Protein AF-A0A644ZHK0-F1 (afdb_monomer_lite)

pLDDT: mean 75.77, std 11.21, range [47.53, 90.56]

Radius of gyration: 20.52 Å; chains: 1; bounding box: 45×27×50 Å

Foldseek 3Di:
DVVVVVVVVVVVVVVVVCPVVVVVLVVVCVVVDDPVSVVVVVVVVVVVVPDDPVNVVVVVVVVVVVCQQQDADPVPRHRPVVVVVVVVVVVVD

Sequence (93 aa):
MSRFLSDKRDSISEVLQNADLNMLYDRISVVVGKPPMERMNRMLKEQFLAIPASMGFSYGLSCALLDSLVYEDSKTGKQVFQLLMDDCSEKLK

Secondary structure (DSSP, 8-state):
-HHHHHHHHHHHHHHTT-HHHHHHHHHHHHHH-HHHHHHHHHHHHHHHHHS-HHHHHHHHHHHHHHHHHH-EETTTTEEHHHHHHHHHHHHT-

Structure (mmCIF, N/CA/C/O backbone):
data_AF-A0A644ZHK0-F1
#
_entry.id   AF-A0A644ZHK0-F1
#
loop_
_atom_site.group_PDB
_atom_site.id
_atom_site.type_symbol
_atom_site.label_atom_id
_atom_site.label_alt_id
_atom_site.label_comp_id
_atom_site.label_asym_id
_atom_site.label_entity_id
_atom_site.label_seq_id
_atom_site.pdbx_PDB_ins_code
_atom_site.Cartn_x
_atom_site.Cartn_y
_atom_site.Cartn_z
_atom_site.occupancy
_atom_site.B_iso_or_equiv
_atom_site.auth_seq_id
_atom_site.auth_comp_id
_atom_site.auth_asym_id
_atom_site.auth_atom_id
_atom_site.pdbx_PDB_model_num
ATOM 1 N N . MET A 1 1 ? 2.715 -4.539 24.055 1.00 47.53 1 MET A N 1
ATOM 2 C CA . MET A 1 1 ? 3.168 -3.587 23.017 1.00 47.53 1 MET A CA 1
ATOM 3 C C . MET A 1 1 ? 4.083 -4.239 21.981 1.00 47.53 1 MET A C 1
ATOM 5 O O . MET A 1 1 ? 3.766 -4.175 20.806 1.00 47.53 1 MET A O 1
ATOM 9 N N . SER A 1 2 ? 5.162 -4.925 22.383 1.00 57.50 2 SER A N 1
ATOM 10 C CA . SER A 1 2 ? 6.119 -5.562 21.453 1.00 57.50 2 SER A CA 1
ATOM 11 C C . SER A 1 2 ? 5.517 -6.662 20.568 1.00 57.50 2 SER A C 1
ATOM 13 O O . SER A 1 2 ? 5.831 -6.731 19.386 1.00 57.50 2 SER A O 1
ATOM 15 N N . ARG A 1 3 ? 4.616 -7.487 21.117 1.00 57.75 3 ARG A N 1
ATOM 16 C CA . ARG A 1 3 ? 3.983 -8.599 20.387 1.00 57.75 3 ARG A CA 1
ATOM 17 C C . ARG A 1 3 ? 3.054 -8.121 19.265 1.00 57.75 3 ARG A C 1
ATOM 19 O O . ARG A 1 3 ? 3.200 -8.557 18.139 1.00 57.75 3 ARG A O 1
ATOM 26 N N . PHE A 1 4 ? 2.223 -7.116 19.542 1.00 55.81 4 PHE A N 1
ATOM 27 C CA . PHE A 1 4 ? 1.332 -6.497 18.552 1.00 55.81 4 PHE A CA 1
ATOM 28 C C . PHE A 1 4 ? 2.091 -5.847 17.383 1.00 55.81 4 PHE A C 1
ATOM 30 O O . PHE A 1 4 ? 1.669 -5.934 16.234 1.00 55.81 4 PHE A O 1
ATOM 37 N N . LEU A 1 5 ? 3.235 -5.215 17.669 1.00 56.12 5 LEU A N 1
ATOM 38 C CA . LEU A 1 5 ? 4.104 -4.646 16.636 1.00 56.12 5 LEU A CA 1
ATOM 39 C C . LEU A 1 5 ? 4.808 -5.734 15.809 1.00 56.12 5 LEU A C 1
ATOM 41 O O . LEU A 1 5 ? 4.991 -5.544 14.610 1.00 56.12 5 LEU A O 1
ATOM 45 N N . SER A 1 6 ? 5.162 -6.872 16.419 1.00 66.31 6 SER A N 1
ATOM 46 C CA . SER A 1 6 ? 5.689 -8.039 15.696 1.00 66.31 6 SER A CA 1
ATOM 47 C C . SER A 1 6 ? 4.628 -8.649 14.784 1.00 66.31 6 SER A C 1
ATOM 49 O O . SER A 1 6 ? 4.881 -8.808 13.597 1.00 66.31 6 SER A O 1
ATOM 51 N N . ASP A 1 7 ? 3.421 -8.885 15.300 1.00 64.06 7 ASP A N 1
ATOM 52 C CA . ASP A 1 7 ? 2.317 -9.481 14.539 1.00 64.06 7 ASP A CA 1
ATOM 53 C C . ASP A 1 7 ? 1.916 -8.589 13.345 1.00 64.06 7 ASP A C 1
ATOM 55 O O . ASP A 1 7 ? 1.640 -9.077 12.249 1.00 64.06 7 ASP A O 1
ATOM 59 N N . LYS A 1 8 ? 1.956 -7.256 13.510 1.00 61.00 8 LYS A N 1
ATOM 60 C CA . LYS A 1 8 ? 1.745 -6.306 12.404 1.00 61.00 8 LYS A CA 1
ATOM 61 C C . LYS A 1 8 ? 2.891 -6.287 11.396 1.00 61.00 8 LYS A C 1
ATOM 63 O O . LYS A 1 8 ? 2.623 -6.184 10.202 1.00 61.00 8 LYS A O 1
ATOM 68 N N . ARG A 1 9 ? 4.145 -6.396 11.840 1.00 59.19 9 ARG A N 1
ATOM 69 C CA . ARG A 1 9 ? 5.309 -6.505 10.945 1.00 59.19 9 ARG A CA 1
ATOM 70 C C . ARG A 1 9 ? 5.236 -7.780 10.106 1.00 59.19 9 ARG A C 1
ATOM 72 O O . ARG A 1 9 ? 5.517 -7.729 8.914 1.00 59.19 9 ARG A O 1
ATOM 79 N N . ASP A 1 10 ? 4.836 -8.890 10.712 1.00 66.00 10 ASP A N 1
ATOM 80 C CA . ASP A 1 10 ? 4.787 -10.190 10.048 1.00 66.00 10 ASP A CA 1
ATOM 81 C C . ASP A 1 10 ? 3.608 -10.250 9.053 1.00 66.00 10 ASP A C 1
ATOM 83 O O . ASP A 1 10 ? 3.790 -10.680 7.918 1.00 66.00 10 ASP A O 1
ATOM 87 N N . SER A 1 11 ? 2.461 -9.646 9.390 1.00 57.22 11 SER A N 1
ATOM 88 C CA . SER A 1 11 ? 1.340 -9.423 8.457 1.00 57.22 11 SER A CA 1
ATOM 89 C C . SER A 1 11 ? 1.704 -8.503 7.278 1.00 57.22 11 SER A C 1
ATOM 91 O O . SER A 1 11 ? 1.353 -8.789 6.135 1.00 57.22 11 SER A O 1
ATOM 93 N N . ILE A 1 12 ? 2.443 -7.413 7.518 1.00 57.38 12 ILE A N 1
ATOM 94 C CA . ILE A 1 12 ? 2.958 -6.543 6.444 1.00 57.38 12 ILE A CA 1
ATOM 95 C C . ILE A 1 12 ? 3.966 -7.306 5.572 1.00 57.38 12 ILE A C 1
ATOM 97 O O . ILE A 1 12 ? 3.981 -7.129 4.356 1.00 57.38 12 ILE A O 1
ATOM 101 N N . SER A 1 13 ? 4.778 -8.179 6.172 1.00 57.53 13 SER A N 1
ATOM 102 C CA . SER A 1 13 ? 5.703 -9.047 5.445 1.00 57.53 13 SER A CA 1
ATOM 103 C C . SER A 1 13 ? 4.980 -10.085 4.579 1.00 57.53 13 SER A C 1
ATOM 105 O O . SER A 1 13 ? 5.474 -10.379 3.497 1.00 57.53 13 SER A O 1
ATOM 107 N N . GLU A 1 14 ? 3.833 -10.619 5.005 1.00 56.56 14 GLU A N 1
ATOM 108 C CA . GLU A 1 14 ? 2.986 -11.511 4.192 1.00 56.56 14 GLU A CA 1
ATOM 109 C C . GLU A 1 14 ? 2.316 -10.776 3.025 1.00 56.56 14 GLU A C 1
ATOM 111 O O . GLU A 1 14 ? 2.307 -11.275 1.905 1.00 56.56 14 GLU A O 1
ATOM 116 N N . VAL A 1 15 ? 1.839 -9.546 3.230 1.00 53.12 15 VAL A N 1
ATOM 117 C CA . VAL A 1 15 ? 1.325 -8.704 2.131 1.00 53.12 15 VAL A CA 1
ATOM 118 C C . VAL A 1 15 ? 2.448 -8.346 1.142 1.00 53.12 15 VAL A C 1
ATOM 120 O O . VAL A 1 15 ? 2.240 -8.310 -0.071 1.00 53.12 15 VAL A O 1
ATOM 123 N N . LEU A 1 16 ? 3.678 -8.164 1.636 1.00 52.12 16 LEU A N 1
ATOM 124 C CA . LEU A 1 16 ? 4.893 -8.017 0.823 1.00 52.12 16 LEU A CA 1
ATOM 125 C C . LEU A 1 16 ? 5.349 -9.322 0.143 1.00 52.12 16 LEU A C 1
ATOM 127 O O . LEU A 1 16 ? 6.163 -9.255 -0.779 1.00 52.12 16 LEU A O 1
ATOM 131 N N . GLN A 1 17 ? 4.802 -10.483 0.522 1.00 55.53 17 GLN A N 1
ATOM 132 C CA . GLN A 1 17 ? 4.910 -11.740 -0.231 1.00 55.53 17 GLN A CA 1
ATOM 133 C C . GLN A 1 17 ? 3.848 -11.859 -1.336 1.00 55.53 17 GLN A C 1
ATOM 135 O O . GLN A 1 17 ? 3.521 -12.964 -1.746 1.00 55.53 17 GLN A O 1
ATOM 140 N N . ASN A 1 18 ? 3.289 -10.740 -1.799 1.00 55.53 18 ASN A N 1
ATOM 141 C CA . ASN A 1 18 ? 3.219 -10.232 -3.180 1.00 55.53 18 ASN A CA 1
ATOM 142 C C . ASN A 1 18 ? 3.527 -11.158 -4.391 1.00 55.53 18 ASN A C 1
ATOM 144 O O . ASN A 1 18 ? 3.980 -10.687 -5.437 1.00 55.53 18 ASN A O 1
ATOM 148 N N . ALA A 1 19 ? 3.304 -12.466 -4.292 1.00 60.25 19 ALA A N 1
ATOM 149 C CA . ALA A 1 19 ? 3.498 -13.439 -5.357 1.00 60.25 19 ALA A CA 1
ATOM 150 C C . ALA A 1 19 ? 2.577 -13.110 -6.534 1.00 60.25 19 ALA A C 1
ATOM 152 O O . ALA A 1 19 ? 2.994 -13.203 -7.685 1.00 60.25 19 ALA A O 1
ATOM 153 N N . ASP A 1 20 ? 1.377 -12.607 -6.241 1.00 68.88 20 ASP A N 1
ATOM 154 C CA . ASP A 1 20 ? 0.402 -12.213 -7.250 1.00 68.88 20 ASP A CA 1
ATOM 155 C C . ASP A 1 20 ? 0.810 -10.953 -8.010 1.00 68.88 20 ASP A C 1
ATOM 157 O O . ASP A 1 20 ? 0.688 -10.921 -9.232 1.00 68.88 20 ASP A O 1
ATOM 161 N N . LEU A 1 21 ? 1.348 -9.930 -7.340 1.00 71.44 21 LEU A N 1
ATOM 162 C CA . LEU A 1 21 ? 1.780 -8.709 -8.026 1.00 71.44 21 LEU A CA 1
ATOM 163 C C . LEU A 1 21 ? 3.073 -8.930 -8.802 1.00 71.44 21 LEU A C 1
ATOM 165 O O . LEU A 1 21 ? 3.196 -8.404 -9.902 1.00 71.44 21 LEU A O 1
ATOM 169 N N . ASN A 1 22 ? 4.005 -9.730 -8.273 1.00 77.56 22 ASN A N 1
ATOM 170 C CA . ASN A 1 22 ? 5.200 -10.130 -9.015 1.00 77.56 22 ASN A CA 1
ATOM 171 C C . ASN A 1 22 ? 4.812 -10.954 -10.249 1.00 77.56 22 ASN A C 1
ATOM 173 O O . ASN A 1 22 ? 5.273 -10.665 -11.349 1.00 77.56 22 ASN A O 1
ATOM 177 N N . MET A 1 23 ? 3.878 -11.899 -10.110 1.00 82.69 23 MET A N 1
ATOM 178 C CA . MET A 1 23 ? 3.365 -12.676 -11.238 1.00 82.69 23 MET A CA 1
ATOM 179 C C . MET A 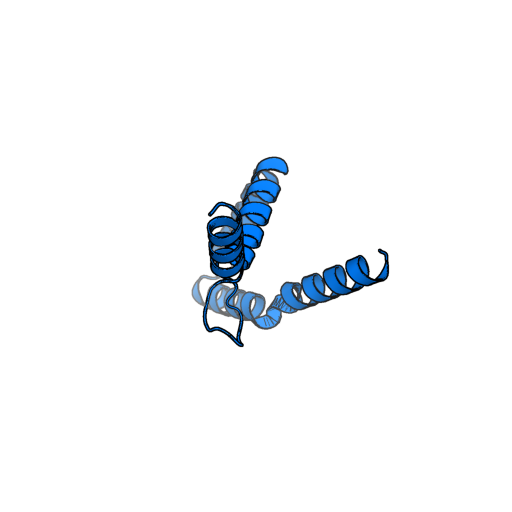1 23 ? 2.632 -11.796 -12.264 1.00 82.69 23 MET A C 1
ATOM 181 O O . MET A 1 23 ? 2.771 -11.998 -13.473 1.00 82.69 23 MET A O 1
ATOM 185 N N . LEU A 1 24 ? 1.852 -10.811 -11.812 1.00 81.19 24 LEU A N 1
ATOM 186 C CA . LEU A 1 24 ? 1.168 -9.864 -12.693 1.00 81.19 24 LEU A CA 1
ATOM 187 C C . LEU A 1 24 ? 2.174 -8.969 -13.426 1.00 81.19 24 LEU A C 1
ATOM 189 O O . LEU A 1 24 ? 2.060 -8.770 -14.634 1.00 81.19 24 LEU A O 1
ATOM 193 N N . TYR A 1 25 ? 3.174 -8.470 -12.702 1.00 81.94 25 TYR A N 1
ATOM 194 C CA . TYR A 1 25 ? 4.266 -7.671 -13.239 1.00 81.94 25 TYR A CA 1
ATOM 195 C C . TYR A 1 25 ? 5.034 -8.448 -14.311 1.00 81.94 25 TYR A C 1
ATOM 197 O O . TYR A 1 25 ? 5.255 -7.919 -15.401 1.00 81.94 25 TYR A O 1
ATOM 205 N N . ASP A 1 26 ? 5.357 -9.717 -14.057 1.00 85.00 26 ASP A N 1
ATOM 206 C CA . ASP A 1 26 ? 6.034 -10.583 -15.019 1.00 85.00 26 ASP A CA 1
ATOM 207 C C . ASP A 1 26 ? 5.187 -10.787 -16.279 1.00 85.00 26 ASP A C 1
ATOM 209 O O . ASP A 1 26 ? 5.683 -10.591 -17.391 1.00 85.00 26 ASP A O 1
ATOM 213 N N . ARG A 1 27 ? 3.887 -11.078 -16.132 1.00 87.69 27 ARG A N 1
ATOM 214 C CA . ARG A 1 27 ? 2.956 -11.210 -17.269 1.00 87.69 27 ARG A CA 1
ATOM 215 C C . ARG A 1 27 ? 2.879 -9.937 -18.107 1.00 87.69 27 ARG A C 1
ATOM 217 O O . ARG A 1 27 ? 2.937 -10.008 -19.333 1.00 87.69 27 ARG A O 1
ATOM 224 N N . ILE A 1 28 ? 2.780 -8.777 -17.463 1.00 84.06 28 ILE A N 1
ATOM 225 C CA . ILE A 1 28 ? 2.755 -7.483 -18.153 1.00 84.06 28 ILE A CA 1
ATOM 226 C C . ILE A 1 28 ? 4.103 -7.230 -18.839 1.00 84.06 28 ILE A C 1
ATOM 228 O O . ILE A 1 28 ? 4.131 -6.799 -19.991 1.00 84.06 28 ILE A O 1
ATOM 232 N N . SER A 1 29 ? 5.219 -7.564 -18.188 1.00 86.06 29 SER A N 1
ATOM 233 C CA . SER A 1 29 ? 6.559 -7.370 -18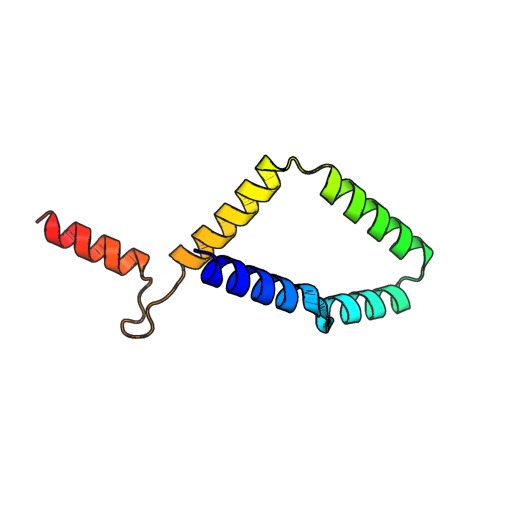.748 1.00 86.06 29 SER A CA 1
ATOM 234 C C . SER A 1 29 ? 6.792 -8.171 -20.029 1.00 86.06 29 SER A C 1
ATOM 236 O O . SER A 1 29 ? 7.437 -7.673 -20.951 1.00 86.06 29 SER A O 1
ATOM 238 N N . VAL A 1 30 ? 6.215 -9.373 -20.115 1.00 90.56 30 VAL A N 1
ATOM 239 C CA . VAL A 1 30 ? 6.282 -10.235 -21.301 1.00 90.56 30 VAL A CA 1
ATOM 240 C C . VAL A 1 30 ? 5.505 -9.627 -22.468 1.00 90.56 30 VAL A C 1
ATOM 242 O O . VAL A 1 30 ? 5.972 -9.679 -23.603 1.00 90.56 30 VAL A O 1
ATOM 245 N N . VAL A 1 31 ? 4.345 -9.022 -22.201 1.00 90.00 31 VAL A N 1
ATOM 246 C CA . VAL A 1 31 ? 3.487 -8.418 -23.235 1.00 90.00 31 VAL A CA 1
ATOM 247 C C . VAL A 1 31 ? 4.039 -7.074 -23.716 1.00 90.00 31 VAL A C 1
ATOM 249 O O . VAL A 1 31 ? 3.993 -6.770 -24.904 1.00 90.00 31 VAL A O 1
ATOM 252 N N . VAL A 1 32 ? 4.546 -6.256 -22.795 1.00 86.12 32 VAL A N 1
ATOM 253 C CA . VAL A 1 32 ? 4.905 -4.856 -23.058 1.00 86.12 32 VAL A CA 1
ATOM 254 C C . VAL A 1 32 ? 6.398 -4.692 -23.395 1.00 86.12 32 VAL A C 1
ATOM 256 O O . VAL A 1 32 ? 6.786 -3.750 -24.088 1.00 86.12 32 VAL A O 1
ATOM 259 N N . GLY A 1 33 ? 7.248 -5.620 -22.949 1.00 85.50 33 GLY A N 1
ATOM 260 C CA . GLY A 1 33 ? 8.695 -5.590 -23.155 1.00 85.50 33 GLY A CA 1
ATOM 261 C C . GLY A 1 33 ? 9.451 -4.700 -22.158 1.00 85.50 33 GLY A C 1
ATOM 262 O O . GLY A 1 33 ? 8.876 -3.913 -21.408 1.00 85.50 33 GLY A O 1
ATOM 263 N N . LYS A 1 34 ? 10.786 -4.820 -22.137 1.00 81.50 34 LYS A N 1
ATOM 264 C CA . LYS A 1 34 ? 11.654 -4.168 -21.132 1.00 81.50 34 LYS A CA 1
ATOM 265 C C . LYS A 1 34 ? 11.609 -2.628 -21.110 1.00 81.50 34 LYS A C 1
ATOM 267 O O . LYS A 1 34 ? 11.438 -2.081 -20.022 1.00 81.50 34 LYS A O 1
ATOM 272 N N . PRO A 1 35 ? 11.736 -1.900 -22.238 1.00 86.31 35 PRO A N 1
ATOM 273 C CA . PRO A 1 35 ? 11.893 -0.442 -22.183 1.00 86.31 35 PRO A CA 1
ATOM 274 C C . PRO A 1 35 ? 10.685 0.311 -21.585 1.00 86.31 35 PRO A C 1
ATOM 276 O O . PRO A 1 35 ? 10.884 1.210 -20.762 1.00 86.31 35 PRO A O 1
ATOM 279 N N . PRO A 1 36 ? 9.423 -0.036 -21.914 1.00 84.69 36 PRO A N 1
ATOM 280 C CA . PRO A 1 36 ? 8.276 0.590 -21.261 1.00 84.69 36 PRO A CA 1
ATOM 281 C C . PRO A 1 36 ? 8.135 0.192 -19.784 1.00 84.69 36 PRO A C 1
ATOM 283 O O . PRO A 1 36 ? 7.727 1.026 -18.976 1.00 84.69 36 PRO A O 1
ATOM 286 N N . MET A 1 37 ? 8.527 -1.031 -19.406 1.00 87.50 37 MET A N 1
ATOM 287 C CA . MET A 1 37 ? 8.529 -1.469 -18.003 1.00 87.50 37 MET A CA 1
ATOM 288 C C . MET A 1 37 ? 9.546 -0.698 -17.160 1.00 87.50 37 MET A C 1
ATOM 290 O O . MET A 1 37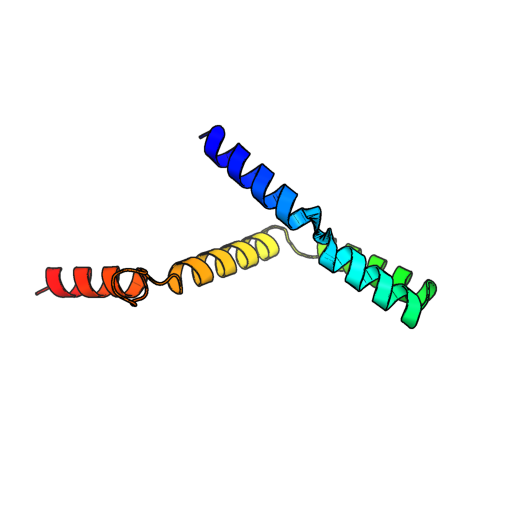 ? 9.236 -0.262 -16.055 1.00 87.50 37 MET A O 1
ATOM 294 N N . GLU A 1 38 ? 10.742 -0.446 -17.691 1.00 85.75 38 GLU A N 1
ATOM 295 C CA . GLU A 1 38 ? 11.751 0.387 -17.029 1.00 85.75 38 GLU A CA 1
ATOM 296 C C . GLU A 1 38 ? 11.257 1.823 -16.823 1.00 85.75 38 GLU A C 1
ATOM 298 O O . GLU A 1 38 ? 11.461 2.414 -15.757 1.00 85.75 38 GLU A O 1
ATOM 303 N N . ARG A 1 39 ? 10.551 2.378 -17.817 1.00 86.81 39 ARG A N 1
ATOM 304 C CA . ARG A 1 39 ? 9.898 3.686 -17.694 1.00 86.81 39 ARG A CA 1
ATOM 305 C C . ARG A 1 39 ? 8.822 3.676 -16.608 1.00 86.81 39 ARG A C 1
ATOM 307 O O . ARG A 1 39 ? 8.801 4.595 -15.793 1.00 86.81 39 ARG A O 1
ATOM 314 N N . MET A 1 40 ? 7.966 2.659 -16.579 1.00 83.50 40 MET A N 1
ATOM 315 C CA . MET A 1 40 ? 6.912 2.524 -15.573 1.00 83.50 40 MET A CA 1
ATOM 316 C C . MET A 1 40 ? 7.499 2.426 -14.161 1.00 83.50 40 MET A C 1
ATOM 318 O O . MET A 1 40 ? 7.079 3.156 -13.268 1.00 83.50 40 MET A O 1
ATOM 322 N N . ASN A 1 41 ? 8.537 1.610 -13.973 1.00 84.50 41 ASN A N 1
ATOM 323 C CA . ASN A 1 41 ? 9.222 1.469 -12.688 1.00 84.50 41 ASN A CA 1
ATOM 324 C C . ASN A 1 41 ? 9.838 2.775 -12.202 1.00 84.50 41 ASN A C 1
ATOM 326 O O . ASN A 1 41 ? 9.782 3.082 -11.011 1.00 84.50 41 ASN A O 1
ATOM 330 N N . ARG A 1 42 ? 10.440 3.546 -13.113 1.00 88.19 42 ARG A N 1
ATOM 331 C CA . ARG A 1 42 ? 10.976 4.865 -12.780 1.00 88.19 42 ARG A CA 1
ATOM 332 C C . ARG A 1 42 ? 9.862 5.803 -12.321 1.00 88.19 42 ARG A C 1
ATOM 334 O O . ARG A 1 42 ? 9.997 6.400 -11.261 1.00 88.19 42 ARG A O 1
ATOM 341 N N . MET A 1 43 ? 8.753 5.865 -13.057 1.00 82.75 43 MET A N 1
ATOM 342 C CA . MET A 1 43 ? 7.615 6.717 -12.699 1.00 82.75 43 MET A CA 1
ATOM 343 C C . MET A 1 43 ? 6.990 6.320 -11.356 1.00 82.75 43 MET A C 1
ATOM 345 O O . MET A 1 43 ? 6.696 7.194 -10.548 1.00 82.75 43 MET A O 1
ATOM 349 N N . LEU A 1 44 ? 6.839 5.021 -11.077 1.00 80.06 44 LEU A N 1
ATOM 350 C CA . LEU A 1 44 ? 6.335 4.535 -9.788 1.00 80.06 44 LEU A CA 1
ATOM 351 C C . LEU A 1 44 ? 7.254 4.937 -8.627 1.00 80.06 44 LEU A C 1
ATOM 353 O O . LEU A 1 44 ? 6.772 5.385 -7.590 1.00 80.06 44 LEU A O 1
ATOM 357 N N . LYS A 1 45 ? 8.577 4.831 -8.808 1.00 80.81 45 LYS A N 1
ATOM 358 C CA . LYS A 1 45 ? 9.558 5.284 -7.809 1.00 80.81 45 LYS A CA 1
ATOM 359 C C . LYS A 1 45 ? 9.495 6.792 -7.593 1.00 80.81 45 LYS A C 1
ATOM 361 O O . LYS A 1 45 ? 9.483 7.235 -6.452 1.00 80.81 45 LYS A O 1
ATOM 366 N N . GLU A 1 46 ? 9.445 7.570 -8.670 1.00 81.81 46 GLU A N 1
ATOM 367 C CA . GLU A 1 46 ? 9.345 9.031 -8.605 1.00 81.81 46 GLU A CA 1
ATOM 368 C C . GLU A 1 46 ? 8.063 9.466 -7.895 1.00 81.81 46 GLU A C 1
ATOM 370 O O . GLU A 1 46 ? 8.124 10.306 -7.006 1.00 81.81 46 GLU A O 1
ATOM 375 N N . GLN A 1 47 ? 6.920 8.854 -8.213 1.00 73.75 47 GLN A N 1
ATOM 376 C CA . GLN A 1 47 ? 5.653 9.141 -7.540 1.00 73.75 47 GLN A CA 1
ATOM 377 C C . GLN A 1 47 ? 5.689 8.759 -6.063 1.00 73.75 47 GLN A C 1
ATOM 379 O O . GLN A 1 47 ? 5.275 9.551 -5.223 1.00 73.75 47 GLN A O 1
ATOM 384 N N . PHE A 1 48 ? 6.226 7.585 -5.730 1.00 70.75 48 PHE A N 1
ATOM 385 C CA . PHE A 1 48 ? 6.352 7.158 -4.340 1.00 70.75 48 PHE A CA 1
ATOM 386 C C . PHE A 1 48 ? 7.227 8.116 -3.521 1.00 70.75 48 PHE A C 1
ATOM 388 O O . PHE A 1 48 ? 6.884 8.454 -2.393 1.00 70.75 48 PHE A O 1
ATOM 395 N N . LEU A 1 49 ? 8.332 8.591 -4.101 1.00 72.44 49 LEU A N 1
ATOM 396 C CA . LEU A 1 49 ? 9.236 9.548 -3.459 1.00 72.44 49 LEU A CA 1
ATOM 397 C C . LEU A 1 49 ? 8.689 10.985 -3.447 1.00 72.44 49 LEU A C 1
ATOM 399 O O . LEU A 1 49 ? 9.086 11.774 -2.594 1.00 72.44 49 LEU A O 1
ATOM 403 N N . ALA A 1 50 ? 7.801 11.332 -4.381 1.00 73.62 50 ALA A N 1
ATOM 404 C CA . ALA A 1 50 ? 7.191 12.656 -4.480 1.00 73.62 50 ALA A CA 1
ATOM 405 C C . ALA A 1 50 ? 6.001 12.848 -3.530 1.00 73.62 50 ALA A C 1
ATOM 407 O O . ALA A 1 50 ? 5.644 13.989 -3.235 1.00 73.62 50 ALA A O 1
ATOM 408 N N . ILE A 1 51 ? 5.374 11.765 -3.055 1.00 71.56 51 ILE A N 1
ATOM 409 C CA . ILE A 1 51 ? 4.263 11.854 -2.106 1.00 71.56 51 ILE A CA 1
ATOM 41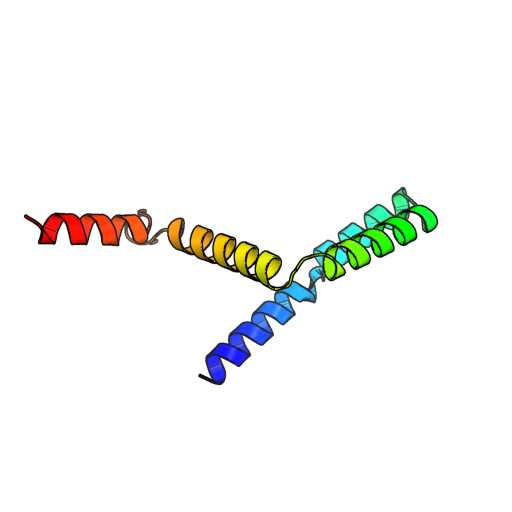0 C C . ILE A 1 51 ? 4.806 12.319 -0.746 1.00 71.56 51 ILE A C 1
ATOM 412 O O . ILE A 1 51 ? 5.643 11.636 -0.149 1.00 71.56 51 ILE A O 1
ATOM 416 N N . PRO A 1 52 ? 4.313 13.446 -0.195 1.00 75.38 52 PRO A N 1
ATOM 417 C CA . PRO A 1 52 ? 4.643 13.834 1.167 1.00 75.38 52 PRO A CA 1
ATOM 418 C C . PRO A 1 52 ? 4.238 12.719 2.134 1.00 75.38 52 PRO A C 1
ATOM 420 O O . PRO A 1 52 ? 3.110 12.226 2.069 1.00 75.38 52 PRO A O 1
ATOM 423 N N . ALA A 1 53 ? 5.123 12.352 3.065 1.00 71.81 53 ALA A N 1
ATOM 424 C CA . ALA A 1 53 ? 4.855 11.296 4.047 1.00 71.81 53 ALA A CA 1
ATOM 425 C C . ALA A 1 53 ? 3.532 11.515 4.809 1.00 71.81 53 ALA A C 1
ATOM 427 O O . ALA A 1 53 ? 2.835 10.556 5.132 1.00 71.81 53 ALA A O 1
ATOM 428 N N . SER A 1 54 ? 3.146 12.777 5.024 1.00 72.69 54 SER A N 1
ATOM 429 C CA . SER A 1 54 ? 1.853 13.161 5.595 1.00 72.69 54 SER A CA 1
ATOM 430 C C . SER A 1 54 ? 0.662 12.720 4.741 1.00 72.69 54 SER A C 1
ATOM 432 O O . SER A 1 54 ? -0.301 12.198 5.284 1.00 72.69 54 SER A O 1
ATOM 434 N N . MET A 1 55 ? 0.729 12.869 3.418 1.00 72.62 55 MET A N 1
ATOM 435 C CA . MET A 1 55 ? -0.351 12.498 2.502 1.00 72.62 55 MET A CA 1
ATOM 436 C C . MET A 1 55 ? -0.474 10.975 2.364 1.00 72.62 55 MET A C 1
ATOM 438 O O . MET A 1 55 ? -1.586 10.450 2.397 1.00 72.62 55 MET A O 1
ATOM 442 N N . GLY A 1 56 ? 0.654 10.259 2.291 1.00 73.50 56 GLY A N 1
ATOM 443 C CA . GLY A 1 56 ? 0.661 8.792 2.315 1.00 73.50 56 GLY A CA 1
ATOM 444 C C . GLY A 1 56 ? 0.097 8.230 3.624 1.00 73.50 56 GLY A C 1
ATOM 445 O O . GLY A 1 56 ? -0.732 7.320 3.606 1.00 73.50 56 GLY A O 1
ATOM 446 N N . PHE A 1 57 ? 0.478 8.823 4.760 1.00 73.25 57 PHE A N 1
ATOM 447 C CA . PHE A 1 57 ? -0.064 8.468 6.071 1.00 73.25 57 PHE A CA 1
ATOM 448 C C . PHE A 1 57 ? -1.565 8.764 6.179 1.00 73.25 57 PHE A C 1
ATOM 450 O O . PHE A 1 57 ? -2.317 7.897 6.618 1.00 73.25 57 PHE A O 1
ATOM 457 N N . SER A 1 58 ? -2.020 9.945 5.747 1.00 74.88 58 SER A N 1
ATOM 458 C CA . SER A 1 58 ? -3.442 10.306 5.756 1.00 74.88 58 SER A CA 1
ATOM 459 C C . SER A 1 58 ? -4.276 9.347 4.91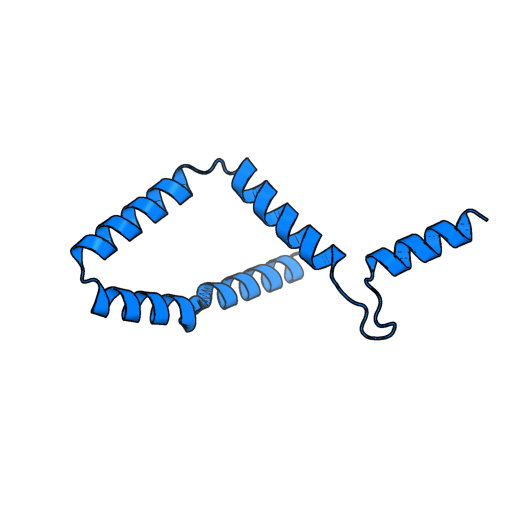6 1.00 74.88 58 SER A C 1
ATOM 461 O O . SER A 1 58 ? -5.310 8.891 5.387 1.00 74.88 58 SER A O 1
ATOM 463 N N . TYR A 1 59 ? -3.811 8.986 3.717 1.00 80.31 59 TYR A N 1
ATOM 464 C CA . TYR A 1 59 ? -4.513 8.024 2.872 1.00 80.31 59 TYR A CA 1
ATOM 465 C C . TYR A 1 59 ? -4.599 6.640 3.530 1.00 80.31 59 TYR A C 1
ATOM 467 O O . TYR A 1 59 ? -5.684 6.072 3.626 1.00 80.31 59 TYR A O 1
ATOM 475 N N . GLY A 1 60 ? -3.483 6.125 4.060 1.00 78.81 60 GLY A N 1
ATOM 476 C CA . GLY A 1 60 ? -3.471 4.845 4.775 1.00 78.81 60 GLY A CA 1
ATOM 477 C C . GLY A 1 60 ? -4.387 4.836 6.005 1.00 78.81 60 GLY A C 1
ATOM 478 O O . GLY A 1 60 ? -5.123 3.874 6.219 1.00 78.81 60 GLY A O 1
ATOM 479 N N . LEU A 1 61 ? -4.395 5.926 6.779 1.00 74.31 61 LEU A N 1
ATOM 480 C CA . LEU A 1 61 ? -5.293 6.103 7.920 1.00 74.31 61 LEU A CA 1
ATOM 481 C C . LEU A 1 61 ? -6.762 6.140 7.479 1.00 74.31 61 LEU A C 1
ATOM 483 O O . LEU A 1 61 ? -7.592 5.481 8.099 1.00 74.31 61 LEU A O 1
ATOM 487 N N . SER A 1 62 ? -7.085 6.866 6.405 1.00 82.25 62 SER A N 1
ATOM 488 C CA . SER A 1 62 ? -8.440 6.921 5.850 1.00 82.25 62 SER A CA 1
ATOM 489 C C . SER A 1 62 ? -8.937 5.549 5.400 1.00 82.25 62 SER A C 1
ATOM 491 O O . SER A 1 62 ? -10.068 5.196 5.721 1.00 82.25 62 SER A O 1
ATOM 493 N N . CYS A 1 63 ? -8.101 4.754 4.727 1.00 83.94 63 CYS A N 1
ATOM 494 C CA . CYS A 1 63 ? -8.461 3.391 4.330 1.00 83.94 63 CYS A CA 1
ATOM 495 C C . CYS A 1 63 ? -8.719 2.494 5.549 1.00 83.94 63 CYS A C 1
ATOM 497 O O . CYS A 1 63 ? -9.764 1.859 5.628 1.00 83.94 63 CYS A O 1
ATOM 499 N N . ALA A 1 64 ? -7.823 2.500 6.541 1.00 78.25 64 ALA A N 1
ATOM 500 C CA . ALA A 1 64 ? -7.990 1.688 7.749 1.00 78.25 64 ALA A CA 1
ATOM 501 C C . ALA A 1 64 ? -9.234 2.081 8.569 1.00 78.25 64 ALA A C 1
ATOM 503 O O . ALA A 1 64 ? -9.906 1.223 9.150 1.00 78.25 64 ALA A O 1
ATOM 504 N N . LEU A 1 65 ? -9.553 3.379 8.619 1.00 80.50 65 LEU A N 1
ATOM 505 C CA . LEU A 1 65 ? -10.785 3.873 9.233 1.00 80.50 65 LEU A CA 1
ATOM 506 C C . LEU A 1 65 ? -12.019 3.418 8.454 1.00 80.50 65 LEU A C 1
ATOM 508 O O . LEU A 1 65 ? -12.984 2.984 9.074 1.00 80.50 65 LEU A O 1
ATOM 512 N N . LEU A 1 66 ? -11.987 3.480 7.121 1.00 86.25 66 LEU A N 1
ATOM 513 C CA . LEU A 1 66 ? -13.088 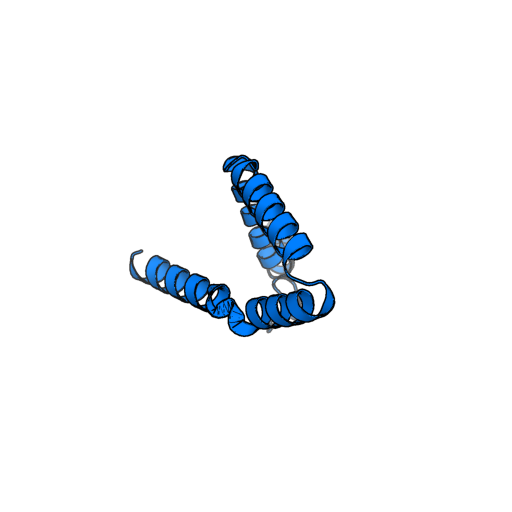3.019 6.279 1.00 86.25 66 LEU A CA 1
ATOM 514 C C . LEU A 1 66 ? -13.353 1.522 6.475 1.00 86.25 66 LEU A C 1
ATOM 516 O O . LEU A 1 66 ? -14.497 1.141 6.704 1.00 86.25 66 LEU A O 1
ATOM 520 N N . ASP A 1 67 ? -12.307 0.696 6.486 1.00 82.38 67 ASP A N 1
ATOM 521 C CA . ASP A 1 67 ? -12.431 -0.741 6.758 1.00 82.38 67 ASP A CA 1
ATOM 522 C C . ASP A 1 67 ? -13.047 -0.999 8.138 1.00 82.38 67 ASP A C 1
ATOM 524 O O . ASP A 1 67 ? -13.916 -1.854 8.295 1.00 82.38 67 ASP A O 1
ATOM 528 N N . SER A 1 68 ? -12.646 -0.214 9.142 1.00 78.50 68 SER A N 1
ATOM 529 C CA . SER A 1 68 ? -13.191 -0.316 10.501 1.00 78.50 68 SER A CA 1
ATOM 530 C C . SER A 1 68 ? -14.654 0.132 10.586 1.00 78.50 68 SER A C 1
ATOM 532 O O . SER A 1 68 ? -15.415 -0.413 11.382 1.00 78.50 68 SER A O 1
ATOM 534 N N . LEU A 1 69 ? -15.059 1.118 9.780 1.00 80.50 69 LEU A N 1
ATOM 535 C CA . LEU A 1 69 ? -16.444 1.595 9.706 1.00 80.50 69 LEU A CA 1
ATOM 536 C C . LEU A 1 69 ? -17.359 0.587 9.011 1.00 80.50 69 LEU A C 1
ATOM 538 O O . LEU A 1 69 ? -18.508 0.424 9.412 1.00 80.50 69 LEU A O 1
ATOM 542 N N . VAL A 1 70 ? -16.852 -0.080 7.975 1.00 85.38 70 VAL A N 1
ATOM 543 C CA . VAL A 1 70 ? -17.612 -1.063 7.193 1.00 85.38 70 VAL A CA 1
ATOM 544 C C . VAL A 1 70 ? -17.574 -2.452 7.839 1.00 85.38 70 VAL A C 1
ATOM 546 O O . VAL A 1 70 ? -18.362 -3.316 7.462 1.00 85.38 70 VAL A O 1
ATOM 549 N N . TYR A 1 71 ? -16.718 -2.662 8.843 1.00 86.31 71 TYR A N 1
ATOM 550 C CA . TYR A 1 71 ? -16.623 -3.918 9.576 1.00 86.31 71 TYR A CA 1
ATOM 551 C C . TYR A 1 71 ? -17.976 -4.332 10.168 1.00 86.31 71 TYR A C 1
ATOM 553 O O . TYR A 1 71 ? -18.559 -3.656 11.024 1.00 86.31 71 TYR A O 1
ATOM 561 N N . GLU A 1 72 ? -18.456 -5.474 9.691 1.00 89.44 72 GLU A N 1
ATOM 562 C CA . GLU A 1 72 ? -19.732 -6.061 10.061 1.00 89.44 72 GLU A CA 1
ATOM 563 C C . GLU A 1 72 ? -19.546 -7.042 11.218 1.00 89.44 72 GLU A C 1
ATOM 565 O O . GLU A 1 72 ? -18.705 -7.945 11.180 1.00 89.44 72 GLU A O 1
ATOM 570 N N . ASP A 1 73 ? -20.349 -6.874 12.263 1.00 84.31 73 ASP A N 1
ATOM 571 C CA . ASP A 1 73 ? -20.425 -7.848 13.334 1.00 84.31 73 ASP A CA 1
ATOM 572 C C . ASP A 1 73 ? -21.185 -9.088 12.854 1.00 84.31 73 ASP A C 1
ATOM 574 O O . ASP A 1 73 ? -22.397 -9.076 12.644 1.00 84.31 73 ASP A O 1
ATOM 578 N N . SER A 1 74 ? -20.455 -10.196 12.751 1.00 83.62 74 SER A N 1
ATOM 579 C CA . SER A 1 74 ? -20.970 -11.493 12.292 1.00 83.62 74 SER A CA 1
ATOM 580 C C . SER A 1 74 ? -22.180 -12.038 13.066 1.00 83.62 74 SER A C 1
ATOM 582 O O . SER A 1 74 ? -22.876 -12.915 12.558 1.00 83.62 74 SER A O 1
ATOM 584 N N . LYS A 1 75 ? -22.435 -11.569 14.296 1.00 85.94 75 LYS A N 1
ATOM 585 C CA . LYS A 1 75 ? -23.560 -12.042 15.118 1.00 85.94 75 LYS A CA 1
ATOM 586 C C . LYS A 1 75 ? -24.851 -11.285 14.835 1.00 85.94 75 LYS A C 1
ATOM 588 O O . LYS A 1 75 ? -25.926 -11.865 14.951 1.00 85.94 75 LYS A O 1
ATOM 593 N N . THR A 1 76 ? -24.751 -10.001 14.513 1.00 83.31 76 THR A N 1
ATOM 594 C CA . THR A 1 76 ? -25.904 -9.111 14.328 1.00 83.31 76 THR A CA 1
ATOM 595 C C . THR A 1 76 ? -26.163 -8.758 12.867 1.00 83.31 76 THR A C 1
ATOM 597 O O . THR A 1 76 ? -27.252 -8.281 12.554 1.00 83.31 76 THR A O 1
ATOM 600 N N . GLY A 1 77 ? -25.191 -8.988 11.977 1.00 85.38 77 GLY A N 1
ATOM 601 C CA . GLY A 1 77 ? -25.259 -8.594 10.566 1.00 85.38 77 GLY A CA 1
ATOM 602 C C . GLY A 1 77 ? -25.256 -7.074 10.361 1.00 85.38 77 GLY A C 1
ATOM 603 O O . GLY A 1 77 ? -25.659 -6.573 9.314 1.00 85.38 77 GLY A O 1
ATOM 604 N N . LYS A 1 78 ? -24.884 -6.318 11.399 1.00 85.25 78 LYS A N 1
ATOM 605 C CA . LYS A 1 78 ? -24.820 -4.855 11.393 1.00 85.25 78 LYS A CA 1
ATOM 606 C C . LYS A 1 78 ? -23.372 -4.404 11.432 1.00 85.25 78 LYS A C 1
ATOM 608 O O . LYS A 1 78 ? -22.511 -5.081 11.993 1.00 85.25 78 LYS A O 1
ATOM 613 N N . GLN A 1 79 ? -23.103 -3.212 10.911 1.00 87.88 79 GLN A N 1
ATOM 614 C CA . GLN A 1 79 ? -21.789 -2.602 11.088 1.00 87.88 79 GLN A CA 1
ATOM 615 C C . GLN A 1 79 ? -21.559 -2.293 12.569 1.00 87.88 79 GLN A C 1
ATOM 617 O O . GLN A 1 79 ? -22.446 -1.766 13.244 1.00 87.88 79 GLN A O 1
ATOM 622 N N . VAL A 1 80 ? -20.357 -2.566 13.080 1.00 82.00 80 VAL A N 1
ATOM 623 C CA . VAL A 1 80 ? -20.020 -2.294 14.490 1.00 82.00 80 VAL A CA 1
ATOM 624 C C . VAL A 1 80 ? -20.237 -0.822 14.836 1.00 82.00 80 VAL A C 1
ATOM 626 O O . VAL A 1 80 ? -20.700 -0.496 15.928 1.00 82.00 80 VAL A O 1
ATOM 629 N N . PHE A 1 81 ? -19.985 0.078 13.886 1.00 81.31 81 PHE A N 1
ATOM 630 C CA . PHE A 1 81 ? -20.257 1.497 14.073 1.00 81.31 81 PHE A CA 1
ATOM 631 C C . PHE A 1 81 ? -21.757 1.810 14.209 1.00 81.31 81 PHE A C 1
ATOM 633 O O . PHE A 1 81 ? -22.132 2.643 15.031 1.00 81.31 81 PHE A O 1
ATOM 640 N N . GLN A 1 82 ? -22.626 1.119 13.465 1.00 84.19 82 GLN A N 1
ATOM 641 C CA . GLN A 1 82 ? -24.080 1.260 13.614 1.00 84.19 82 GLN A CA 1
ATOM 642 C C . GLN A 1 82 ? -24.533 0.799 14.999 1.00 84.19 82 GLN A C 1
ATOM 644 O O . GLN A 1 82 ? -25.307 1.499 15.638 1.00 84.19 82 GLN A O 1
ATOM 649 N N . LEU A 1 83 ? -23.991 -0.314 15.504 1.00 84.00 83 LEU A N 1
ATOM 650 C CA . LEU A 1 83 ? -24.293 -0.797 16.856 1.00 84.00 83 LEU A CA 1
ATOM 651 C C . LEU A 1 83 ? -23.915 0.233 17.928 1.00 84.00 83 LEU A C 1
ATOM 653 O O . LEU A 1 83 ? -24.694 0.478 18.841 1.00 84.00 83 LEU A O 1
ATOM 657 N N . LEU A 1 84 ? -22.746 0.868 17.804 1.00 83.50 84 LEU A N 1
ATOM 658 C CA . LEU A 1 84 ? -22.307 1.913 18.735 1.00 83.50 84 LEU A CA 1
ATOM 659 C C . LEU A 1 84 ? -23.207 3.155 18.688 1.00 83.50 84 LEU A C 1
ATOM 661 O O . LEU A 1 84 ? -23.480 3.753 19.729 1.00 83.50 84 LEU A O 1
ATOM 665 N N . MET A 1 85 ? -23.663 3.545 17.496 1.00 85.00 85 MET A N 1
ATOM 666 C CA . MET A 1 85 ? -24.566 4.684 17.311 1.00 85.00 85 MET A CA 1
ATOM 667 C C . MET A 1 85 ? -25.971 4.396 17.848 1.00 85.00 85 MET A C 1
ATOM 669 O O . MET A 1 85 ? -26.542 5.255 18.523 1.00 85.00 85 MET A O 1
ATOM 673 N N . ASP A 1 86 ? -26.494 3.194 17.598 1.00 84.88 86 ASP A N 1
ATOM 674 C CA . ASP A 1 86 ? -27.774 2.718 18.129 1.00 84.88 86 ASP A CA 1
ATOM 675 C C . ASP A 1 86 ? -27.741 2.750 19.674 1.00 84.88 86 ASP A C 1
ATOM 677 O O . ASP A 1 86 ? -28.608 3.359 20.302 1.00 84.88 86 ASP A O 1
ATOM 681 N N . ASP A 1 87 ? -26.675 2.220 20.287 1.00 84.06 87 ASP A N 1
ATOM 682 C CA . ASP A 1 87 ? -26.483 2.168 21.747 1.00 84.06 87 ASP A CA 1
ATOM 683 C C . ASP A 1 87 ? -26.335 3.572 22.376 1.00 84.06 87 ASP A C 1
ATOM 685 O O . ASP A 1 87 ? -26.866 3.859 23.453 1.00 84.06 87 ASP A O 1
ATOM 689 N N . CYS A 1 88 ? -25.644 4.495 21.694 1.00 78.31 88 CYS A N 1
ATOM 690 C CA . CYS A 1 88 ? -25.569 5.900 22.113 1.00 78.31 88 CYS A CA 1
ATOM 691 C C . CYS A 1 88 ? -26.927 6.609 22.014 1.00 78.31 88 CYS A C 1
ATOM 693 O O . CYS A 1 88 ? -27.261 7.413 22.885 1.00 78.31 88 CYS A O 1
ATOM 695 N N . SER A 1 89 ? -27.712 6.324 20.969 1.00 79.00 89 SER A N 1
ATOM 696 C CA . SER A 1 89 ? -29.035 6.923 20.781 1.00 79.00 89 SER A CA 1
ATOM 697 C C . SER A 1 89 ? -30.055 6.421 21.800 1.00 79.00 89 SER A C 1
ATOM 699 O O . SER A 1 89 ? -30.980 7.164 22.128 1.00 79.00 89 SER A O 1
ATOM 701 N N . GLU A 1 90 ? -29.922 5.186 22.279 1.00 72.50 90 GLU A N 1
ATOM 702 C CA . GLU A 1 90 ? -30.771 4.651 23.346 1.00 72.50 90 GLU A CA 1
ATOM 703 C C . GLU A 1 90 ? -30.418 5.245 24.712 1.00 72.50 90 GLU A C 1
ATOM 705 O O . GLU A 1 90 ? -31.319 5.558 25.481 1.00 72.50 90 GLU A O 1
ATOM 710 N N . LYS A 1 91 ? -29.132 5.499 24.990 1.00 68.00 91 LYS A N 1
ATOM 711 C CA . LYS A 1 91 ? -28.673 6.126 26.249 1.00 68.00 91 LYS A CA 1
ATOM 712 C C . LYS A 1 91 ? -29.020 7.610 26.392 1.00 68.00 91 LYS A C 1
ATOM 714 O O . LYS A 1 91 ? -28.884 8.160 27.482 1.00 68.00 91 LYS A O 1
ATOM 719 N N . LEU A 1 92 ? -29.403 8.268 25.300 1.00 59.22 92 LEU A N 1
ATOM 720 C CA . LEU A 1 92 ? -29.807 9.678 25.270 1.00 59.22 92 LEU A CA 1
ATOM 721 C C . LEU A 1 92 ? -31.329 9.879 25.392 1.00 59.22 92 LEU A C 1
ATOM 723 O O . LEU A 1 92 ? -31.782 11.024 25.370 1.00 59.22 92 LEU A O 1
ATOM 727 N N . LYS A 1 93 ? -32.105 8.794 25.499 1.00 51.91 93 LYS A N 1
ATOM 728 C CA . LYS A 1 93 ? -33.542 8.809 25.805 1.00 51.91 93 LYS A CA 1
ATOM 729 C C . LYS A 1 93 ? -33.778 8.555 27.289 1.00 51.91 93 LYS A C 1
ATOM 731 O O . LYS A 1 93 ? -34.756 9.139 27.802 1.00 51.91 93 LYS A O 1
#

Organism: NCBI:txid1076179